Protein AF-A0A942EF23-F1 (afdb_monomer)

Structure (mmCIF, N/CA/C/O backbone):
data_AF-A0A942EF23-F1
#
_entry.id   AF-A0A942EF23-F1
#
loop_
_atom_site.group_PDB
_atom_site.id
_atom_site.type_symbol
_atom_site.label_atom_id
_atom_site.label_alt_id
_atom_site.label_comp_id
_atom_site.label_asym_id
_atom_site.label_entity_id
_atom_site.label_seq_id
_atom_site.pdbx_PDB_ins_code
_atom_site.Cartn_x
_atom_site.Cartn_y
_atom_site.Cartn_z
_atom_site.occupancy
_atom_site.B_iso_or_equiv
_atom_site.auth_seq_id
_atom_site.auth_comp_id
_atom_site.auth_asym_id
_atom_site.auth_atom_id
_atom_site.pdbx_PDB_model_num
ATOM 1 N N . MET A 1 1 ? 5.935 7.515 -15.555 1.00 59.19 1 MET A N 1
ATOM 2 C CA . MET A 1 1 ? 6.992 8.291 -16.225 1.00 59.19 1 MET A CA 1
ATOM 3 C C . MET A 1 1 ? 7.779 7.344 -17.095 1.00 59.19 1 MET A C 1
ATOM 5 O O . MET A 1 1 ? 8.328 6.366 -16.588 1.00 59.19 1 MET A O 1
ATOM 9 N N . THR A 1 2 ? 7.761 7.599 -18.389 1.00 68.25 2 THR A N 1
ATOM 10 C CA . THR A 1 2 ? 8.571 6.894 -19.375 1.00 68.25 2 THR A CA 1
ATOM 11 C C . THR A 1 2 ? 10.030 7.358 -19.291 1.00 68.25 2 THR A C 1
ATOM 13 O O . THR A 1 2 ? 10.300 8.430 -18.742 1.00 68.25 2 THR A O 1
ATOM 16 N N . PRO A 1 3 ? 10.980 6.583 -19.839 1.00 64.19 3 PRO A N 1
ATOM 17 C CA . PRO A 1 3 ? 12.362 7.019 -20.054 1.00 64.19 3 PRO A CA 1
ATOM 18 C C . PRO A 1 3 ? 12.507 8.425 -20.664 1.00 64.19 3 PRO A C 1
ATOM 20 O O . PRO A 1 3 ? 13.391 9.176 -20.264 1.00 64.19 3 PRO A O 1
ATOM 23 N N . ALA A 1 4 ? 11.613 8.808 -21.584 1.00 68.94 4 ALA A N 1
ATOM 24 C CA . ALA A 1 4 ? 11.654 10.096 -22.281 1.00 68.94 4 ALA A CA 1
ATOM 25 C C . ALA A 1 4 ? 11.227 11.295 -21.411 1.00 68.94 4 ALA A C 1
ATOM 27 O O . ALA A 1 4 ? 11.602 12.425 -21.697 1.00 68.94 4 ALA A O 1
ATOM 28 N N . GLU A 1 5 ? 10.479 11.063 -20.330 1.00 72.50 5 GLU A N 1
ATOM 29 C CA . GLU A 1 5 ? 10.012 12.109 -19.403 1.00 72.50 5 GLU A CA 1
ATOM 30 C C . GLU A 1 5 ? 11.006 12.348 -18.242 1.00 72.50 5 GLU A C 1
ATOM 32 O O . GLU A 1 5 ? 10.664 12.966 -17.230 1.00 72.50 5 GLU A O 1
ATOM 37 N N . ARG A 1 6 ? 12.230 11.803 -18.329 1.00 72.75 6 ARG A N 1
ATOM 38 C CA . ARG A 1 6 ? 13.261 11.859 -17.277 1.00 72.75 6 ARG A CA 1
ATOM 39 C C . ARG A 1 6 ? 14.095 13.140 -17.389 1.00 72.75 6 ARG A C 1
ATOM 41 O O . ARG A 1 6 ? 14.386 13.611 -18.479 1.00 72.75 6 ARG A O 1
ATOM 48 N N . ALA A 1 7 ? 14.531 13.675 -16.248 1.00 76.75 7 ALA A N 1
ATOM 49 C CA . ALA A 1 7 ? 15.398 14.853 -16.208 1.00 76.75 7 ALA A CA 1
ATOM 50 C C . ALA A 1 7 ? 16.754 14.603 -16.903 1.00 76.75 7 ALA A C 1
ATOM 52 O O . ALA A 1 7 ? 17.385 13.565 -16.691 1.00 76.75 7 ALA A O 1
ATOM 53 N N . GLU A 1 8 ? 17.234 15.582 -17.676 1.00 73.25 8 GLU A N 1
ATOM 54 C CA . GLU A 1 8 ? 18.455 15.479 -18.497 1.00 73.25 8 GLU A CA 1
ATOM 55 C C . GLU A 1 8 ? 19.724 15.172 -17.688 1.00 73.25 8 GLU A C 1
ATOM 57 O O . GLU A 1 8 ? 20.633 14.504 -18.182 1.00 73.25 8 GLU A O 1
ATOM 62 N N . GLN A 1 9 ? 19.754 15.607 -16.426 1.00 82.44 9 GLN A N 1
ATOM 63 C CA . GLN A 1 9 ? 20.898 15.498 -15.516 1.00 82.44 9 GLN A CA 1
ATOM 64 C C . GLN A 1 9 ? 21.064 14.106 -14.879 1.00 82.44 9 GLN A C 1
ATOM 66 O O . GLN A 1 9 ? 21.978 13.892 -14.084 1.00 82.44 9 GLN A O 1
ATOM 71 N N . LEU A 1 10 ? 20.178 13.152 -15.179 1.00 78.50 10 LEU A N 1
ATOM 72 C CA . LEU A 1 10 ? 20.282 11.796 -14.644 1.00 78.50 10 LEU A CA 1
ATOM 73 C C . LEU A 1 10 ? 21.422 11.009 -15.318 1.00 78.50 10 LEU A C 1
ATOM 75 O O . LEU A 1 10 ? 21.644 11.166 -16.518 1.00 78.50 10 LEU A O 1
ATOM 79 N N . PRO A 1 11 ? 22.100 10.100 -14.594 1.00 82.44 11 PRO A N 1
ATOM 80 C CA . PRO A 1 11 ? 23.020 9.145 -15.205 1.00 82.44 11 PRO A CA 1
ATOM 81 C C . PRO A 1 11 ? 22.320 8.327 -16.299 1.00 82.44 11 PRO A C 1
ATOM 83 O O . PRO A 1 11 ? 21.157 7.949 -16.131 1.00 82.44 11 PRO A O 1
ATOM 86 N N . GLU A 1 12 ? 23.030 7.988 -17.378 1.00 78.44 12 GLU A N 1
ATOM 87 C CA . GLU A 1 12 ? 22.470 7.241 -18.521 1.00 78.44 12 GLU A CA 1
ATOM 88 C C . GLU A 1 12 ? 21.795 5.922 -18.108 1.00 78.44 12 GLU A C 1
ATOM 90 O O . GLU A 1 12 ? 20.705 5.593 -18.576 1.00 78.44 12 GLU A O 1
ATOM 95 N N . SER A 1 13 ? 22.364 5.217 -17.126 1.00 77.94 13 SER A N 1
ATOM 96 C CA . SER A 1 13 ? 21.782 3.994 -16.553 1.00 77.94 13 SER A CA 1
ATOM 97 C C . SER A 1 13 ? 20.396 4.194 -15.924 1.00 77.94 13 SER A C 1
ATOM 99 O O . SER A 1 13 ? 19.606 3.259 -15.854 1.00 77.94 13 SER A O 1
ATOM 101 N N . SER A 1 14 ? 20.080 5.407 -15.466 1.00 78.44 14 SER A N 1
ATOM 102 C CA . SER A 1 14 ? 18.806 5.759 -14.827 1.00 78.44 14 SER A CA 1
ATOM 103 C C . SER A 1 14 ? 17.791 6.382 -15.788 1.00 78.44 14 SER A C 1
ATOM 105 O O . SER A 1 14 ? 16.624 6.538 -15.410 1.00 78.44 14 SER A O 1
ATOM 107 N N . LYS A 1 15 ? 18.211 6.770 -16.999 1.00 78.81 15 LYS A N 1
ATOM 108 C CA . LYS A 1 15 ? 17.315 7.261 -18.057 1.00 78.81 15 LYS A CA 1
ATOM 109 C C . LYS A 1 15 ? 16.607 6.112 -18.761 1.00 78.81 15 LYS A C 1
ATOM 111 O O . LYS A 1 15 ? 15.448 6.252 -19.118 1.00 78.81 15 LYS A O 1
ATOM 116 N N . THR A 1 16 ? 17.270 4.970 -18.905 1.00 79.69 16 THR A N 1
ATOM 117 C CA . THR A 1 16 ? 16.784 3.828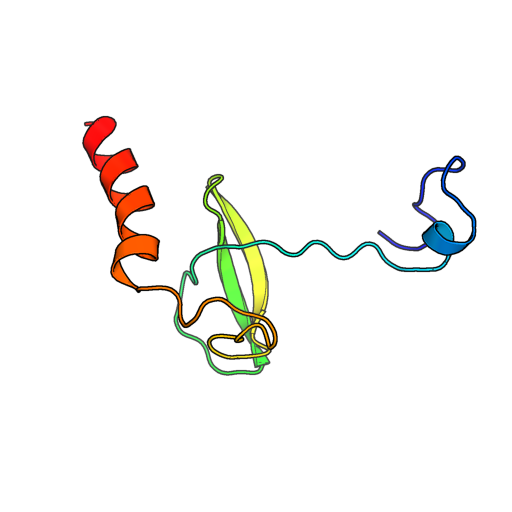 -19.694 1.00 79.69 16 THR A CA 1
ATOM 118 C C . THR A 1 16 ? 15.765 2.940 -18.976 1.00 79.69 16 THR A C 1
ATOM 120 O O . THR A 1 16 ? 15.166 2.075 -19.611 1.00 79.69 16 THR A O 1
ATOM 123 N N . VAL A 1 17 ? 15.519 3.156 -17.679 1.00 79.81 17 VAL A N 1
ATOM 124 C CA . VAL A 1 17 ? 14.596 2.338 -16.874 1.00 79.81 17 VAL A CA 1
ATOM 125 C C . VAL A 1 17 ? 13.384 3.140 -1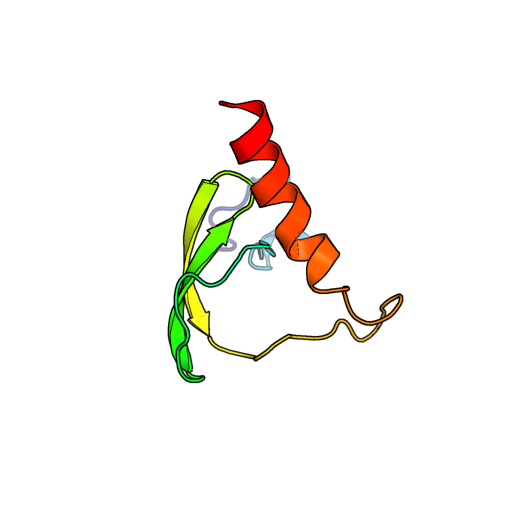6.377 1.00 79.81 17 VAL A C 1
ATOM 127 O O . VAL A 1 17 ? 13.524 4.317 -16.028 1.00 79.81 17 VAL A O 1
ATOM 130 N N . PRO A 1 18 ? 12.184 2.529 -16.297 1.00 77.81 18 PRO A N 1
ATOM 131 C CA . PRO A 1 18 ? 11.010 3.182 -15.727 1.00 77.81 18 PRO A CA 1
ATOM 132 C C . PRO A 1 18 ? 11.188 3.517 -14.244 1.00 77.81 18 PRO A C 1
ATOM 134 O O . PRO A 1 18 ? 11.779 2.756 -13.475 1.00 77.81 18 PRO A O 1
ATOM 137 N N . VAL A 1 19 ? 10.591 4.628 -13.812 1.00 78.62 19 VAL A N 1
ATOM 138 C CA . VAL A 1 19 ? 10.482 4.947 -12.384 1.00 78.62 19 VAL A CA 1
ATOM 139 C C . VAL A 1 19 ? 9.392 4.085 -11.763 1.00 78.62 19 VAL A C 1
ATOM 141 O O . VAL A 1 19 ? 8.234 4.155 -12.174 1.00 78.62 19 VAL A O 1
ATOM 144 N N . VAL A 1 20 ? 9.752 3.324 -10.730 1.00 81.69 20 VAL A N 1
ATOM 145 C CA . VAL A 1 20 ? 8.809 2.527 -9.941 1.00 81.69 20 VAL A CA 1
ATOM 146 C C . VAL A 1 20 ? 8.738 3.090 -8.528 1.00 81.69 20 VAL A C 1
ATOM 148 O O . VAL A 1 20 ? 9.738 3.130 -7.813 1.00 81.69 20 VAL A O 1
ATOM 151 N N . ALA A 1 21 ? 7.541 3.497 -8.109 1.00 83.38 21 ALA A N 1
ATOM 152 C CA . ALA A 1 21 ? 7.263 3.870 -6.729 1.00 83.38 21 ALA A CA 1
ATOM 153 C C . ALA A 1 21 ? 6.607 2.692 -6.003 1.00 83.38 21 ALA A C 1
ATOM 155 O O . ALA A 1 21 ? 5.618 2.135 -6.476 1.00 83.38 21 ALA A O 1
ATOM 156 N N . ARG A 1 22 ? 7.133 2.332 -4.830 1.00 86.00 22 ARG A N 1
ATOM 157 C CA . ARG A 1 22 ? 6.475 1.391 -3.917 1.00 86.00 22 ARG A CA 1
ATOM 158 C C . ARG A 1 22 ? 5.744 2.192 -2.853 1.00 86.00 22 ARG A C 1
ATOM 160 O O . ARG A 1 22 ? 6.378 2.869 -2.048 1.00 86.00 22 ARG A O 1
ATOM 167 N N . VAL A 1 23 ? 4.418 2.128 -2.868 1.00 87.56 23 VAL A N 1
ATOM 168 C CA . VAL A 1 23 ? 3.562 2.863 -1.931 1.00 87.56 23 VAL A CA 1
ATOM 169 C C . VAL A 1 23 ? 2.889 1.873 -0.990 1.00 87.56 23 VAL A C 1
ATOM 171 O O . VAL A 1 23 ? 2.465 0.803 -1.413 1.00 87.56 23 VAL A O 1
ATOM 174 N N . LYS A 1 24 ? 2.805 2.229 0.295 1.00 87.81 24 LYS A N 1
ATOM 175 C CA . LYS A 1 24 ? 2.131 1.428 1.321 1.00 87.81 24 LYS A CA 1
ATOM 176 C C . LYS A 1 24 ? 0.798 2.070 1.700 1.00 87.81 24 LYS A C 1
ATOM 178 O O . LYS A 1 24 ? 0.709 3.293 1.839 1.00 87.81 24 LYS A O 1
ATOM 183 N N . GLY A 1 25 ? -0.219 1.240 1.887 1.00 89.62 25 GLY A N 1
ATOM 184 C CA . GLY A 1 25 ? -1.563 1.658 2.259 1.00 89.62 25 GLY A CA 1
ATOM 185 C C . GLY A 1 25 ? -2.424 0.474 2.673 1.00 89.62 25 GLY A C 1
ATOM 186 O O . GLY A 1 25 ? -1.958 -0.664 2.686 1.00 89.62 25 GLY A O 1
ATOM 187 N N . PHE A 1 26 ? -3.674 0.767 3.003 1.00 90.81 26 PHE A N 1
ATOM 188 C CA . PHE A 1 26 ? -4.676 -0.217 3.393 1.00 90.81 26 PHE A CA 1
ATOM 189 C C . PHE A 1 26 ? -5.688 -0.399 2.271 1.00 90.81 26 PHE A C 1
ATOM 191 O O . PHE A 1 26 ? -6.158 0.588 1.700 1.00 90.81 26 PHE A O 1
ATOM 198 N N . ALA A 1 27 ? -6.009 -1.653 1.959 1.00 92.06 27 ALA A N 1
ATOM 199 C CA . ALA A 1 27 ? -7.061 -1.994 1.012 1.00 92.06 27 ALA A CA 1
ATOM 200 C C . ALA A 1 27 ? -8.404 -1.427 1.491 1.00 92.06 27 ALA A C 1
ATOM 202 O O . ALA A 1 27 ? -8.756 -1.564 2.662 1.00 92.06 27 ALA A O 1
ATOM 203 N N . MET A 1 28 ? -9.141 -0.778 0.591 1.00 93.31 28 MET A N 1
ATOM 204 C CA . MET A 1 28 ? -10.457 -0.208 0.900 1.00 93.31 28 MET A CA 1
ATOM 205 C C . MET A 1 28 ? -11.596 -1.220 0.726 1.00 93.31 28 MET A C 1
ATOM 207 O O . MET A 1 28 ? -12.701 -0.980 1.202 1.00 93.31 28 MET A O 1
ATOM 211 N N . ALA A 1 29 ? -11.327 -2.343 0.058 1.00 91.88 29 ALA A N 1
ATOM 212 C CA . ALA A 1 29 ? -12.252 -3.451 -0.130 1.00 91.88 29 ALA A CA 1
ATOM 213 C C . ALA A 1 29 ? -11.480 -4.774 -0.243 1.00 91.88 29 ALA A C 1
ATOM 215 O O . ALA A 1 29 ? -10.294 -4.787 -0.574 1.00 91.88 29 ALA A O 1
ATOM 216 N N . SER A 1 30 ? -12.165 -5.889 0.010 1.00 91.62 30 SER A N 1
ATOM 217 C CA . SER A 1 30 ? -11.663 -7.215 -0.350 1.00 91.62 30 SER A CA 1
ATOM 218 C C . SER A 1 30 ? -12.040 -7.504 -1.802 1.00 91.62 30 SER A C 1
ATOM 220 O O . SER A 1 30 ? -13.205 -7.364 -2.169 1.00 91.62 30 SER A O 1
ATOM 222 N N . VAL A 1 31 ? -11.061 -7.873 -2.629 1.00 91.56 31 VAL A N 1
ATOM 223 C CA . VAL A 1 31 ? -11.268 -8.212 -4.044 1.00 91.56 31 VAL A CA 1
ATOM 224 C C . VAL A 1 31 ? -10.484 -9.470 -4.411 1.00 91.56 31 VAL A C 1
ATOM 226 O O . VAL A 1 31 ? -9.541 -9.849 -3.715 1.00 91.56 31 VAL A O 1
ATOM 229 N N . ALA A 1 32 ? -10.872 -10.122 -5.506 1.00 93.00 32 ALA A N 1
ATOM 230 C CA . ALA A 1 32 ? -10.151 -11.275 -6.034 1.00 93.00 32 ALA A CA 1
ATOM 231 C C . ALA A 1 32 ? -8.811 -10.869 -6.677 1.00 93.00 32 ALA A C 1
ATOM 233 O O . ALA A 1 32 ? -8.643 -9.740 -7.142 1.00 93.00 32 ALA A O 1
ATOM 234 N N . LEU A 1 33 ? -7.867 -11.811 -6.754 1.00 94.19 33 LEU A N 1
ATOM 235 C CA . LEU A 1 33 ? -6.649 -11.639 -7.552 1.00 94.19 33 LEU A CA 1
ATOM 236 C C . LEU A 1 33 ? -7.008 -11.300 -9.008 1.00 94.19 33 LEU A C 1
ATOM 238 O O . LEU A 1 33 ? -7.928 -11.877 -9.584 1.00 94.19 33 LEU A O 1
ATOM 242 N N . GLY A 1 34 ? -6.282 -10.351 -9.591 1.00 94.44 34 GLY A N 1
ATOM 243 C CA . GLY A 1 34 ? -6.527 -9.823 -10.932 1.00 94.44 34 GLY A CA 1
ATOM 244 C C . GLY A 1 34 ? -7.619 -8.751 -11.014 1.00 94.44 34 GLY A C 1
ATOM 245 O O . GLY A 1 34 ? -7.759 -8.131 -12.066 1.00 94.44 34 GLY A O 1
ATOM 246 N N . ALA A 1 35 ? -8.367 -8.489 -9.937 1.00 95.00 35 ALA A N 1
ATOM 247 C CA . ALA A 1 35 ? -9.368 -7.425 -9.907 1.00 95.00 35 ALA A CA 1
ATOM 248 C C . ALA A 1 35 ? -8.754 -6.052 -9.587 1.00 95.00 35 ALA A C 1
ATOM 250 O O . ALA A 1 35 ? -7.642 -5.947 -9.060 1.00 95.00 35 ALA A O 1
ATOM 251 N N . GLU A 1 36 ? -9.498 -4.989 -9.891 1.00 95.44 36 GLU A N 1
ATOM 252 C CA . GLU A 1 36 ? -9.146 -3.629 -9.487 1.00 95.44 36 GLU A CA 1
ATOM 253 C C . GLU A 1 36 ? -9.434 -3.411 -7.993 1.00 95.44 36 GLU A C 1
ATOM 255 O O . GLU A 1 36 ? -10.468 -3.823 -7.468 1.00 95.44 36 GLU A O 1
ATOM 260 N N . LEU A 1 37 ? -8.504 -2.752 -7.308 1.00 94.75 37 LEU A N 1
ATOM 261 C CA . LEU A 1 37 ? -8.560 -2.406 -5.895 1.00 94.75 37 LEU A CA 1
ATOM 262 C C . LEU A 1 37 ? -8.109 -0.960 -5.704 1.00 94.75 37 LEU A C 1
ATOM 264 O O . LEU A 1 37 ? -7.127 -0.522 -6.305 1.00 94.75 37 LEU A O 1
ATOM 268 N N . SER A 1 38 ? -8.752 -0.258 -4.772 1.00 95.38 38 SER A N 1
ATOM 269 C CA . SER A 1 38 ? -8.237 0.997 -4.228 1.00 95.38 38 SER A CA 1
ATOM 270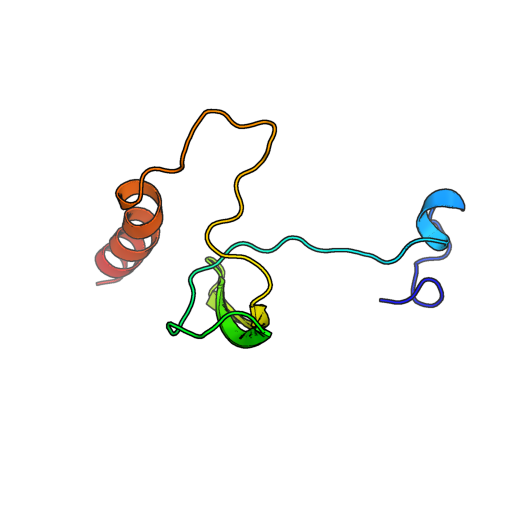 C C . SER A 1 38 ? -7.575 0.795 -2.865 1.00 95.38 38 SER A C 1
ATOM 272 O O . SER A 1 38 ? -8.085 0.083 -1.995 1.00 95.38 38 SER A O 1
ATOM 274 N N . VAL A 1 39 ? -6.446 1.470 -2.661 1.00 93.81 39 VAL A N 1
ATOM 275 C CA . VAL A 1 39 ? -5.727 1.540 -1.386 1.00 93.81 39 VAL A CA 1
ATOM 276 C C . VAL A 1 39 ? -5.699 2.973 -0.862 1.00 93.81 39 VAL A C 1
ATOM 278 O O . VAL A 1 39 ? -5.440 3.916 -1.614 1.00 93.81 39 VAL A O 1
ATOM 281 N N . LYS A 1 40 ? -5.915 3.139 0.446 1.00 93.31 40 LYS A N 1
ATOM 282 C CA . LYS A 1 40 ? -5.745 4.412 1.158 1.00 93.31 40 LYS A CA 1
ATOM 283 C C . LYS A 1 40 ? -4.369 4.450 1.813 1.00 93.31 40 LYS A C 1
ATOM 285 O O . LYS A 1 40 ? -4.035 3.597 2.637 1.00 93.31 40 LYS A O 1
ATOM 290 N N . THR A 1 41 ? -3.548 5.425 1.446 1.00 92.06 41 THR A N 1
ATOM 291 C CA . THR A 1 41 ? -2.212 5.606 2.027 1.00 92.06 41 THR A CA 1
ATOM 292 C C . THR A 1 41 ? -2.294 6.294 3.390 1.00 92.06 41 THR A C 1
ATOM 294 O O . THR A 1 41 ? -3.262 6.989 3.701 1.00 92.06 41 THR A O 1
ATOM 297 N N . LEU A 1 42 ? -1.229 6.184 4.190 1.00 86.75 42 LEU A N 1
ATOM 298 C CA . LEU A 1 42 ? -1.114 6.916 5.462 1.00 86.75 42 LEU A CA 1
ATOM 299 C C . LEU A 1 42 ? -1.143 8.444 5.292 1.00 86.75 42 LEU A C 1
ATOM 301 O O . LEU A 1 42 ? -1.510 9.155 6.221 1.00 86.75 42 LEU A O 1
ATOM 305 N N . SER A 1 43 ? -0.780 8.948 4.108 1.00 88.38 43 SER A N 1
ATOM 306 C CA . SER A 1 43 ? -0.865 10.372 3.768 1.00 88.38 43 SER A CA 1
ATOM 307 C C . SER A 1 43 ? -2.273 10.805 3.333 1.00 88.38 43 SER A C 1
ATOM 309 O O . SER A 1 43 ? -2.440 11.933 2.883 1.00 88.38 43 SER A O 1
ATOM 311 N N . GLY A 1 44 ? -3.265 9.907 3.370 1.00 89.25 44 GLY A N 1
ATOM 312 C CA . GLY A 1 44 ? -4.645 10.184 2.968 1.00 89.25 44 GLY A CA 1
ATOM 313 C C . GLY A 1 44 ? -4.912 10.150 1.460 1.00 89.25 44 GLY A C 1
ATOM 314 O O . GLY A 1 44 ? -5.990 10.554 1.041 1.00 89.25 44 GLY A O 1
ATOM 315 N N . ARG A 1 45 ? -3.972 9.673 0.633 1.00 93.81 45 ARG A N 1
ATOM 316 C CA . ARG A 1 45 ? -4.187 9.535 -0.819 1.00 93.81 45 ARG A CA 1
ATOM 317 C C . ARG A 1 45 ? -4.912 8.227 -1.119 1.00 93.81 45 ARG A C 1
ATOM 319 O O . ARG A 1 45 ? -4.618 7.215 -0.485 1.00 93.81 45 ARG A O 1
ATOM 326 N N . THR A 1 46 ? -5.768 8.235 -2.134 1.00 95.94 46 THR A N 1
ATOM 327 C CA . THR A 1 46 ? -6.360 7.019 -2.704 1.00 95.94 46 THR A CA 1
ATOM 328 C C . THR A 1 46 ? -5.658 6.689 -4.012 1.00 95.94 46 THR A C 1
ATOM 330 O O . THR A 1 46 ? -5.496 7.562 -4.865 1.00 95.94 46 THR A O 1
ATOM 333 N N . LEU A 1 47 ? -5.208 5.447 -4.155 1.00 94.12 47 LEU A N 1
ATOM 334 C CA . LEU A 1 47 ? -4.577 4.935 -5.370 1.00 94.12 47 LEU A CA 1
ATOM 335 C C . LEU A 1 47 ? -5.329 3.685 -5.822 1.00 94.12 47 LEU A C 1
ATOM 337 O O . LEU A 1 47 ? -5.608 2.831 -4.984 1.00 94.12 47 LEU A O 1
ATOM 341 N N . SER A 1 48 ? -5.624 3.571 -7.116 1.00 93.81 48 SER A N 1
ATOM 342 C CA . SER A 1 48 ? -6.244 2.379 -7.710 1.00 93.81 48 SER A CA 1
ATOM 343 C C . SER A 1 48 ? -5.233 1.584 -8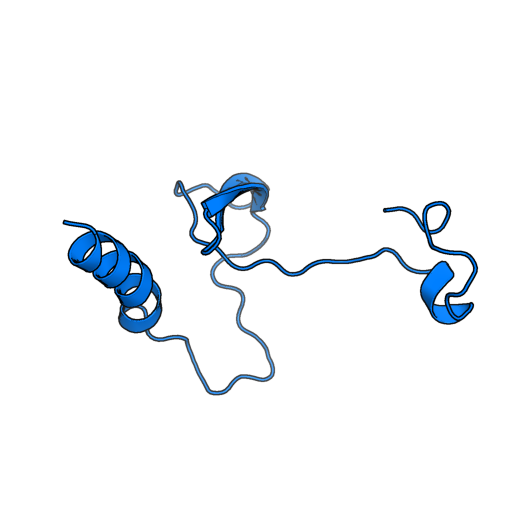.531 1.00 93.81 48 SER A C 1
ATOM 345 O O . SER A 1 48 ? -4.291 2.151 -9.089 1.00 93.81 48 SER A O 1
ATOM 347 N N . GLY A 1 49 ? -5.425 0.271 -8.598 1.00 92.44 49 GLY A N 1
ATOM 348 C CA . GLY A 1 49 ? -4.615 -0.626 -9.413 1.00 92.44 49 GLY A CA 1
ATOM 349 C C . GLY A 1 49 ? -5.094 -2.070 -9.333 1.00 92.44 49 GLY A C 1
ATOM 350 O O . GLY A 1 49 ? -6.071 -2.379 -8.658 1.00 92.44 49 GLY A O 1
ATOM 351 N N . THR A 1 50 ? -4.397 -2.966 -10.023 1.00 94.62 50 THR A N 1
ATOM 352 C CA . THR A 1 50 ? -4.735 -4.393 -10.056 1.00 94.62 50 THR A CA 1
ATOM 353 C C . THR A 1 50 ? -4.110 -5.134 -8.878 1.00 94.62 50 THR A C 1
ATOM 355 O O . THR A 1 50 ? -2.913 -4.994 -8.612 1.00 94.62 50 THR A O 1
ATOM 358 N N . LEU A 1 51 ? -4.898 -5.960 -8.189 1.00 93.50 51 LEU A N 1
ATOM 359 C CA . LEU A 1 51 ? -4.399 -6.839 -7.138 1.00 93.50 51 LEU A CA 1
ATOM 360 C C . LEU A 1 51 ? -3.635 -8.015 -7.759 1.00 93.50 51 LEU A C 1
ATOM 362 O O . LEU A 1 51 ? -4.234 -8.889 -8.378 1.00 93.50 51 LEU A O 1
ATOM 366 N N . VAL A 1 52 ? -2.316 -8.046 -7.583 1.00 92.44 52 VAL A N 1
ATOM 367 C CA . VAL A 1 52 ? -1.449 -9.080 -8.181 1.00 92.44 52 VAL A CA 1
ATOM 368 C C . VAL A 1 52 ? -0.971 -10.139 -7.191 1.00 92.44 52 VAL A C 1
ATOM 370 O O . VAL A 1 52 ? -0.574 -11.217 -7.619 1.00 92.44 52 VAL A O 1
ATOM 373 N N . ASP A 1 53 ? -0.998 -9.845 -5.890 1.00 88.38 53 ASP A N 1
ATOM 374 C CA . ASP A 1 53 ? -0.534 -10.753 -4.841 1.00 88.38 53 ASP A CA 1
ATOM 375 C C . ASP A 1 53 ? -1.225 -10.447 -3.503 1.00 88.38 53 ASP A C 1
ATOM 377 O O . ASP A 1 53 ? -1.616 -9.302 -3.247 1.00 88.38 53 ASP A O 1
ATOM 381 N N . LEU A 1 54 ? -1.365 -11.462 -2.651 1.00 82.75 54 LEU A N 1
ATOM 382 C CA . LEU A 1 54 ? -1.944 -11.354 -1.313 1.00 82.75 54 LEU A CA 1
ATOM 383 C C . LEU A 1 54 ? -0.830 -11.378 -0.267 1.00 82.75 54 LEU A C 1
ATOM 385 O O . LEU A 1 54 ? -0.046 -12.316 -0.211 1.00 82.75 54 LEU A O 1
ATOM 389 N N . GLU A 1 55 ? -0.789 -10.347 0.580 1.00 76.12 55 GLU A N 1
ATOM 390 C CA . GLU A 1 55 ? 0.197 -10.211 1.665 1.00 76.12 55 GLU A CA 1
ATOM 391 C C . GLU A 1 55 ? 1.655 -10.497 1.229 1.00 76.12 55 GLU A C 1
ATOM 393 O O . GLU A 1 55 ? 2.328 -11.342 1.827 1.00 76.12 55 GLU A O 1
ATOM 398 N N . PRO A 1 56 ? 2.180 -9.782 0.211 1.00 76.00 56 PRO A N 1
ATOM 399 C CA . PRO A 1 56 ? 3.507 -10.049 -0.334 1.0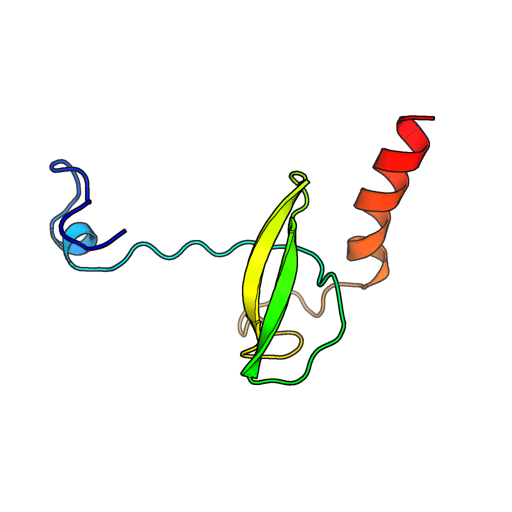0 76.00 56 PRO A CA 1
ATOM 400 C C . PRO A 1 56 ? 4.587 -9.919 0.748 1.00 76.00 56 PRO A C 1
ATOM 402 O O . PRO A 1 56 ? 4.825 -8.839 1.301 1.00 76.00 56 PRO A O 1
ATOM 405 N N . VAL A 1 57 ? 5.279 -11.021 1.039 1.00 70.19 57 VAL A N 1
ATOM 406 C CA . VAL A 1 57 ? 6.358 -11.059 2.034 1.00 70.19 57 VAL A CA 1
ATOM 407 C C . VAL A 1 57 ? 7.676 -10.657 1.374 1.00 70.19 57 VAL A C 1
ATOM 409 O O . VAL A 1 57 ? 8.031 -11.142 0.303 1.00 70.19 57 VAL A O 1
ATOM 412 N N . HIS A 1 58 ? 8.438 -9.767 2.011 1.00 71.06 58 HIS A N 1
ATOM 413 C CA . HIS A 1 58 ? 9.810 -9.503 1.575 1.00 71.06 58 HIS A CA 1
ATOM 414 C C . HIS A 1 58 ? 10.688 -10.713 1.910 1.00 71.06 58 HIS A C 1
ATOM 416 O O . HIS A 1 58 ? 10.733 -11.139 3.061 1.00 71.06 58 HIS A O 1
ATOM 422 N N . THR A 1 59 ? 11.409 -11.244 0.922 1.00 70.56 59 THR 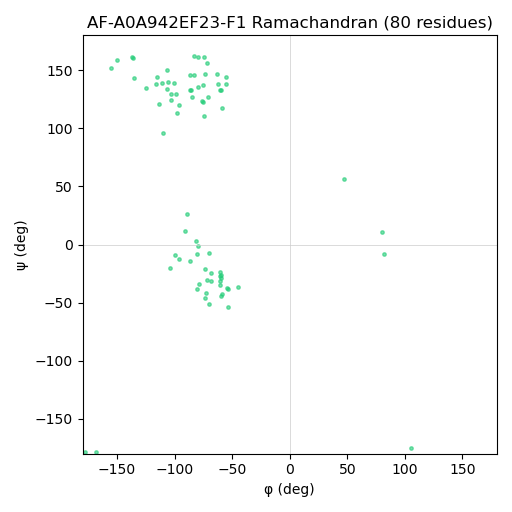A N 1
ATOM 423 C CA . THR A 1 59 ? 12.321 -12.393 1.087 1.00 70.56 59 THR A CA 1
ATOM 424 C C . THR A 1 59 ? 13.450 -12.123 2.083 1.00 70.56 59 THR A C 1
ATOM 426 O O . THR A 1 59 ? 13.926 -13.046 2.731 1.00 70.56 59 THR A O 1
ATOM 429 N N . HIS A 1 60 ? 13.832 -10.856 2.255 1.00 77.38 60 HIS A N 1
ATOM 430 C CA . HIS A 1 60 ? 14.712 -10.387 3.321 1.00 77.38 60 HIS A CA 1
ATOM 431 C C . HIS A 1 60 ? 13.877 -9.553 4.305 1.00 77.38 60 HIS A C 1
ATOM 433 O O . HIS A 1 60 ? 13.615 -8.373 4.061 1.00 77.38 60 HIS A O 1
ATOM 439 N N . SER A 1 61 ? 13.394 -10.164 5.390 1.00 73.25 61 SER A N 1
ATOM 440 C CA . SER A 1 61 ? 12.582 -9.470 6.397 1.00 73.25 61 SER A CA 1
ATOM 441 C C . SER A 1 61 ? 12.981 -9.834 7.825 1.00 73.25 61 SER A C 1
ATOM 443 O O . SER A 1 61 ? 13.610 -10.857 8.078 1.00 73.25 61 SER A O 1
ATOM 445 N N . PHE A 1 62 ? 12.572 -8.986 8.769 1.00 76.94 62 PHE A N 1
ATOM 446 C CA . PHE A 1 62 ? 12.692 -9.219 10.211 1.00 76.94 62 PHE A CA 1
ATOM 447 C C . PHE A 1 62 ? 11.462 -9.954 10.785 1.00 76.94 62 PHE A C 1
ATOM 449 O O . PHE A 1 62 ? 11.123 -9.785 11.952 1.00 76.94 62 PHE A O 1
ATOM 456 N N . GLY A 1 63 ? 10.755 -10.733 9.958 1.00 78.44 63 GLY A N 1
ATOM 457 C CA . GLY A 1 63 ? 9.519 -11.427 10.325 1.00 78.44 63 GLY A CA 1
ATOM 458 C C . GLY A 1 63 ? 8.252 -10.796 9.739 1.00 78.44 63 GLY A C 1
ATOM 459 O O . GLY A 1 63 ? 8.300 -9.874 8.919 1.00 78.44 63 GLY A O 1
ATOM 460 N N . ARG A 1 64 ? 7.090 -11.338 10.128 1.00 80.25 64 ARG A N 1
ATOM 461 C CA . ARG A 1 64 ? 5.778 -10.866 9.657 1.00 80.25 64 ARG A CA 1
ATOM 462 C C . ARG A 1 64 ? 5.348 -9.604 10.417 1.00 80.25 64 ARG A C 1
ATOM 464 O O . ARG A 1 64 ? 5.465 -9.581 11.647 1.00 80.25 64 ARG A O 1
ATOM 471 N N . PRO A 1 65 ? 4.824 -8.575 9.725 1.00 80.69 65 PRO A N 1
ATOM 472 C CA . PRO A 1 65 ? 4.283 -7.398 10.392 1.00 80.69 65 PRO A CA 1
ATOM 473 C C . PRO A 1 65 ? 3.122 -7.793 11.311 1.00 80.69 65 PRO A C 1
ATOM 475 O O . PRO A 1 65 ? 2.236 -8.546 10.916 1.00 80.69 65 PRO A O 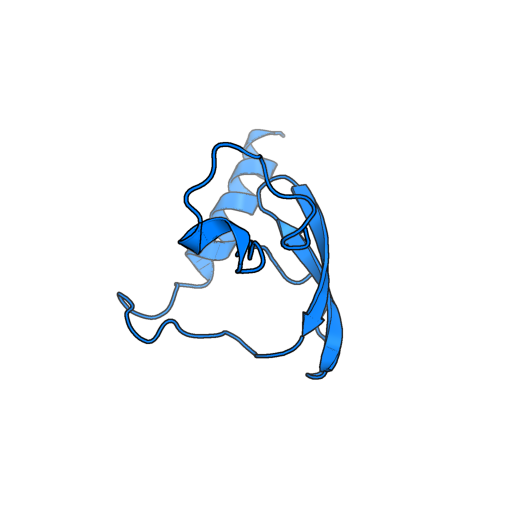1
ATOM 478 N N . GLN A 1 66 ? 3.133 -7.288 12.546 1.00 86.12 66 GLN A N 1
ATOM 479 C CA . GLN A 1 66 ? 2.077 -7.558 13.521 1.00 86.12 66 GLN A CA 1
ATOM 480 C C . GLN A 1 66 ? 0.822 -6.738 13.170 1.00 86.12 66 GLN A C 1
ATOM 482 O O . GLN A 1 66 ? 0.921 -5.508 13.140 1.00 86.12 66 GLN A O 1
ATOM 487 N N . PRO A 1 67 ? -0.354 -7.362 12.949 1.00 84.25 67 PR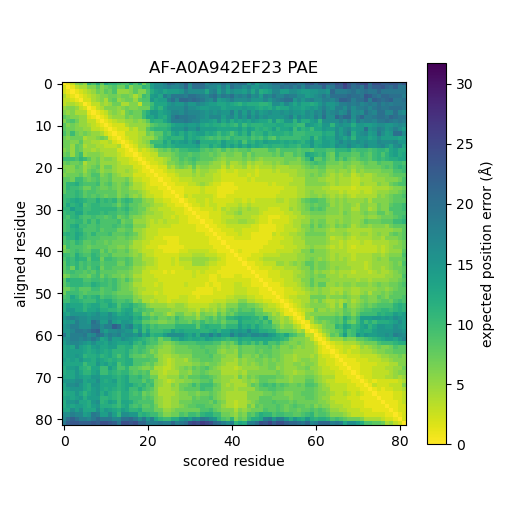O A N 1
ATOM 488 C CA . PRO A 1 67 ? -1.560 -6.663 12.489 1.00 84.25 67 PRO A CA 1
ATOM 489 C C . PRO A 1 67 ? -1.964 -5.462 13.355 1.00 84.25 67 PRO A C 1
ATOM 491 O O . PRO A 1 67 ? -2.323 -4.410 12.830 1.00 84.25 67 PRO A O 1
ATOM 494 N N . LEU A 1 68 ? -1.820 -5.578 14.680 1.00 87.00 68 LEU A N 1
ATOM 495 C CA . LEU A 1 68 ? -2.117 -4.489 15.616 1.00 87.00 68 LEU A CA 1
ATOM 496 C C . LEU A 1 68 ? -1.281 -3.232 15.329 1.00 87.00 68 LEU A C 1
ATOM 498 O O . LEU A 1 68 ? -1.812 -2.123 15.334 1.00 87.00 68 LEU A O 1
ATOM 502 N N . LEU A 1 69 ? 0.014 -3.397 15.034 1.00 86.44 69 LEU A N 1
ATOM 503 C CA . LEU A 1 69 ? 0.917 -2.276 14.756 1.00 86.44 69 LEU A CA 1
ATOM 504 C C . LEU A 1 69 ? 0.579 -1.572 13.437 1.00 86.44 69 LEU A C 1
ATOM 506 O O . LEU A 1 69 ? 0.882 -0.391 13.279 1.00 86.44 69 LEU A O 1
ATOM 510 N N . LEU A 1 70 ? -0.064 -2.276 12.501 1.00 83.44 70 LEU A N 1
ATOM 511 C CA . LEU A 1 70 ? -0.539 -1.682 11.256 1.00 83.44 70 LEU A CA 1
ATOM 512 C C . LEU A 1 70 ? -1.765 -0.787 11.503 1.00 83.44 70 LEU A C 1
ATOM 514 O O . LEU A 1 70 ? -1.834 0.313 10.961 1.00 83.44 70 LEU A O 1
ATOM 518 N N . ALA A 1 71 ? -2.702 -1.217 12.352 1.00 83.75 71 ALA A N 1
ATOM 519 C CA . ALA A 1 71 ? -3.951 -0.493 12.604 1.00 83.75 71 ALA A CA 1
ATOM 520 C C . ALA A 1 71 ? -3.804 0.684 13.589 1.00 83.75 71 ALA A C 1
ATOM 522 O O . ALA A 1 71 ? -4.396 1.747 13.382 1.00 83.75 71 ALA A O 1
ATOM 523 N N . ILE A 1 72 ? -2.991 0.527 14.643 1.00 88.44 72 ILE A N 1
ATOM 524 C CA . ILE A 1 72 ? -2.987 1.439 15.800 1.00 88.44 72 ILE A CA 1
ATOM 525 C C . ILE A 1 72 ? -2.631 2.889 15.448 1.00 88.44 72 ILE A C 1
ATOM 527 O O . ILE A 1 72 ? -3.187 3.825 16.015 1.00 88.44 72 ILE A O 1
ATOM 531 N N . GLY A 1 73 ? -1.739 3.103 14.476 1.00 84.25 73 GLY A N 1
ATOM 532 C CA . GLY A 1 73 ? -1.313 4.451 14.097 1.00 84.25 73 GLY A CA 1
ATOM 533 C C . GLY A 1 73 ? -2.415 5.277 13.427 1.00 84.25 73 GLY A C 1
ATOM 534 O O . GLY A 1 73 ? -2.415 6.500 13.547 1.00 84.25 73 GLY A O 1
ATOM 535 N N . GLY A 1 74 ? -3.331 4.634 12.694 1.00 83.69 74 GLY A N 1
ATOM 536 C CA . GLY A 1 74 ? -4.510 5.296 12.126 1.00 83.69 74 GLY A CA 1
ATOM 537 C C . GLY A 1 74 ? -5.492 5.688 13.221 1.00 83.69 74 GLY A C 1
ATOM 538 O O . GLY A 1 74 ? -5.821 6.863 13.342 1.00 83.69 74 GLY A O 1
ATOM 539 N N . PHE A 1 75 ? -5.834 4.716 14.066 1.00 85.94 75 PHE A N 1
ATOM 540 C CA . PHE A 1 75 ? -6.728 4.885 15.208 1.00 85.94 75 PHE A CA 1
ATOM 541 C C . PHE A 1 75 ? -6.290 6.023 16.145 1.00 85.94 75 PHE A C 1
ATOM 543 O O . PHE A 1 75 ? -7.042 6.966 16.358 1.00 85.94 75 PHE A O 1
ATOM 550 N N . LEU A 1 76 ? -5.039 6.015 16.626 1.00 88.19 76 LEU A N 1
ATOM 551 C CA . LEU A 1 76 ? -4.547 7.045 17.555 1.00 88.19 76 LEU A CA 1
ATOM 552 C C . LEU A 1 76 ? -4.589 8.461 16.965 1.00 88.19 76 LEU A C 1
ATOM 554 O O . LEU A 1 76 ? -4.756 9.431 17.697 1.00 88.19 76 LEU A O 1
ATOM 558 N N . ARG A 1 77 ? -4.422 8.606 15.645 1.00 85.50 77 ARG A N 1
ATOM 559 C CA . ARG A 1 77 ? -4.532 9.915 14.988 1.00 85.50 77 ARG A CA 1
ATOM 560 C C . ARG A 1 77 ? -5.965 10.423 14.921 1.00 85.50 77 ARG A C 1
ATOM 562 O O . ARG A 1 77 ? -6.135 11.635 14.870 1.00 85.50 77 ARG A O 1
ATOM 569 N N . GLU A 1 78 ? -6.951 9.536 14.845 1.00 87.44 78 GLU A N 1
ATOM 570 C CA . GLU A 1 78 ? -8.365 9.913 14.882 1.00 87.44 78 GLU A CA 1
ATOM 571 C C . GLU A 1 78 ? -8.765 10.320 16.304 1.00 87.44 78 GLU A C 1
ATOM 573 O O . GLU A 1 78 ? -9.303 11.410 16.472 1.00 87.44 78 GLU A O 1
ATOM 578 N N . GLU A 1 79 ? -8.369 9.544 17.316 1.00 92.38 79 GLU A N 1
ATOM 579 C CA . GLU A 1 79 ? -8.614 9.861 18.734 1.00 92.38 79 GLU A CA 1
ATOM 580 C C . GLU A 1 79 ? -7.988 11.198 19.163 1.00 92.38 79 GLU A C 1
ATOM 582 O O . 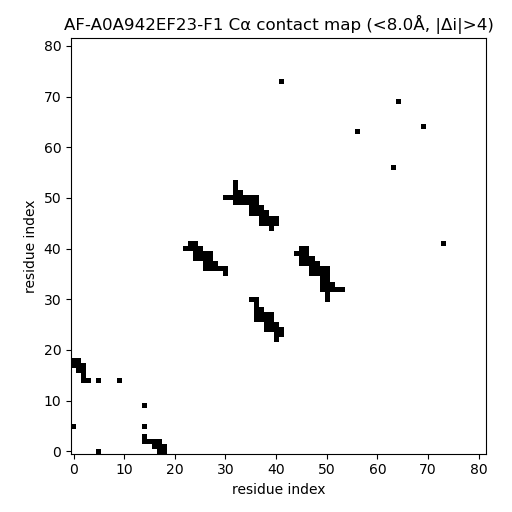GLU A 1 79 ? -8.635 12.020 19.795 1.00 92.38 79 GLU A O 1
ATOM 587 N N . LEU A 1 80 ? -6.737 11.480 18.779 1.00 90.62 80 LEU A N 1
ATOM 588 C CA . LEU A 1 80 ? -6.066 12.742 19.140 1.00 90.62 80 LEU A CA 1
ATOM 589 C C . LEU A 1 80 ? -6.634 13.984 18.432 1.00 90.62 80 LEU A C 1
ATOM 591 O O . LEU A 1 80 ? -6.179 15.098 18.695 1.00 90.62 80 LEU A O 1
ATOM 595 N N . ARG A 1 81 ? -7.553 13.806 17.478 1.00 85.44 81 ARG A N 1
ATOM 596 C CA . ARG A 1 81 ? -8.223 14.900 16.763 1.00 85.44 81 ARG A CA 1
ATOM 597 C C . ARG A 1 81 ? -9.622 15.203 17.310 1.00 85.44 81 ARG A C 1
ATOM 599 O O . ARG A 1 81 ? -10.191 16.195 16.853 1.00 85.44 81 ARG A O 1
ATOM 606 N N . SER A 1 82 ? -10.161 14.377 18.217 1.00 70.31 82 SER A N 1
ATOM 607 C CA . SER A 1 82 ? -11.430 14.619 18.928 1.00 70.31 82 SER A CA 1
ATOM 608 C C . SER A 1 82 ? -11.218 15.464 20.176 1.00 70.31 82 SER A C 1
ATOM 610 O O . SER A 1 82 ? -12.060 16.350 20.423 1.00 70.31 82 SER A O 1
#

pLDDT: mean 84.24, std 8.42, range [59.19, 95.94]

Sequence (82 aa):
MTPAERAEQLPESSKTVPVVARVKGFAMASVALGAELSVKTLSGRTLSGTLVDLEPVHTHSFGRPQPLLLAIGGFLREELRS

Nearest PDB structures (foldseek):
  3tee-assembly1_A  TM=9.648E-01  e=5.064E-01  Salmonella enterica subsp. enterica serovar Typhimurium
  7l7b-assembly1_D  TM=3.363E-01  e=3.061E+00  Clostridia bacterium
  7yr7-assembly1_C  TM=1.674E-01  e=2.679E+00  Pseudomonas aeruginosa

Solvent-accessible surface area (backbone atoms only — not comparable to full-atom values): 5539 Å² total; per-residue (Å²): 103,56,45,84,75,51,69,86,88,52,57,71,83,64,35,78,45,70,76,82,85,90,81,70,61,44,71,77,64,92,71,59,82,73,33,76,46,45,28,42,28,89,88,72,47,78,48,76,46,67,34,85,72,79,84,81,74,65,94,82,62,98,68,80,85,58,69,65,72,70,51,48,65,59,54,54,57,54,61,78,70,111

Foldseek 3Di:
DALVVDDPPDDPVVSHDDDDDDFDFAWPDDDDQQDKTWGQGPVRDIDIDGRHDDQDDDPDDPDHDDPCVVPVVVVVVVVVVD

Secondary structure (DSSP, 8-state):
--GGGS-TTS-HHHHSS-------EEESS---TTSEEEEEETTS-EEEEE---SSPPPSS-SSPPPHHHHHHHHHHHHHTT-

Mean predicted aligned error: 7.84 Å

Radius of gyration: 17.21 Å; Cα contacts (8 Å, |Δi|>4): 71; chains: 1; bounding box: 35×28×41 Å